Protein AF-A0A661VVU2-F1 (afdb_monomer_lite)

Radius of gyration: 13.38 Å; chains: 1; bounding box: 33×25×42 Å

Sequence (68 aa):
MLGIGVDEFGFYTASDEEMTPVESGVPGVFLAGVGLGPQDIPETVAQASGAAAKVLALFEAAKSMNKD

pLDDT: mean 93.44, std 7.26, range [59.31, 98.25]

Structure (mmCIF, N/CA/C/O backbone):
data_AF-A0A661VVU2-F1
#
_entry.id   AF-A0A661VVU2-F1
#
loop_
_atom_site.group_PDB
_atom_site.id
_atom_site.type_symbol
_atom_site.label_atom_id
_atom_site.label_alt_id
_atom_site.label_comp_id
_atom_site.label_asym_id
_atom_site.label_entity_id
_atom_site.label_seq_id
_atom_site.pdbx_PDB_ins_code
_atom_site.Cartn_x
_atom_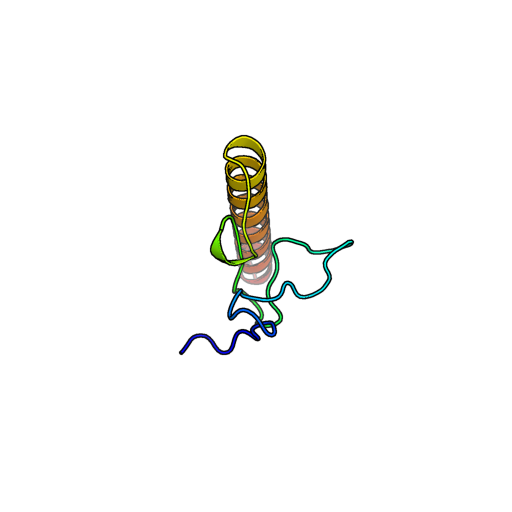site.Cartn_y
_atom_site.Cartn_z
_atom_site.occupancy
_atom_site.B_iso_or_equiv
_atom_site.auth_seq_id
_atom_site.auth_comp_id
_atom_site.auth_asym_id
_atom_site.auth_atom_id
_atom_site.pdbx_PDB_model_num
ATOM 1 N N . MET A 1 1 ? -9.326 -16.449 -2.845 1.00 68.75 1 MET A N 1
ATOM 2 C CA . MET A 1 1 ? -8.498 -15.283 -3.241 1.00 68.75 1 MET A CA 1
ATOM 3 C C . MET A 1 1 ? -9.207 -14.009 -2.792 1.00 68.75 1 MET A C 1
ATOM 5 O O . MET A 1 1 ? -10.398 -14.089 -2.526 1.00 68.75 1 MET A O 1
ATOM 9 N N . LEU A 1 2 ? -8.500 -12.879 -2.672 1.00 84.81 2 LEU A N 1
ATOM 10 C CA . LEU A 1 2 ? -8.969 -11.647 -2.003 1.00 84.81 2 LEU A CA 1
ATOM 11 C C . LEU A 1 2 ? -10.071 -10.853 -2.743 1.00 84.81 2 LEU A C 1
ATOM 13 O O . LEU A 1 2 ? -10.538 -9.857 -2.211 1.00 84.81 2 LEU A O 1
ATOM 17 N N . GLY A 1 3 ? -10.502 -11.281 -3.937 1.00 91.38 3 GLY A N 1
ATOM 18 C CA . GLY A 1 3 ? -11.606 -10.648 -4.680 1.00 91.38 3 GLY A CA 1
ATOM 19 C C . GLY A 1 3 ? -11.254 -9.334 -5.390 1.00 91.38 3 GLY A C 1
ATOM 20 O O . GLY A 1 3 ? -12.156 -8.599 -5.772 1.00 91.38 3 GLY A O 1
ATOM 21 N N . ILE A 1 4 ? -9.965 -9.036 -5.553 1.00 93.75 4 ILE A N 1
ATOM 22 C CA . ILE A 1 4 ? -9.458 -7.795 -6.153 1.00 93.75 4 ILE A CA 1
ATOM 23 C C . ILE A 1 4 ? -9.391 -7.951 -7.680 1.00 93.75 4 ILE A C 1
ATOM 25 O O . ILE A 1 4 ? -8.971 -9.004 -8.167 1.00 93.75 4 ILE A O 1
ATOM 29 N N . GLY A 1 5 ? -9.800 -6.915 -8.418 1.00 92.38 5 GLY A N 1
ATOM 30 C CA . GLY A 1 5 ? -9.653 -6.845 -9.874 1.00 92.38 5 GLY A CA 1
ATOM 31 C C . GLY A 1 5 ? -8.191 -6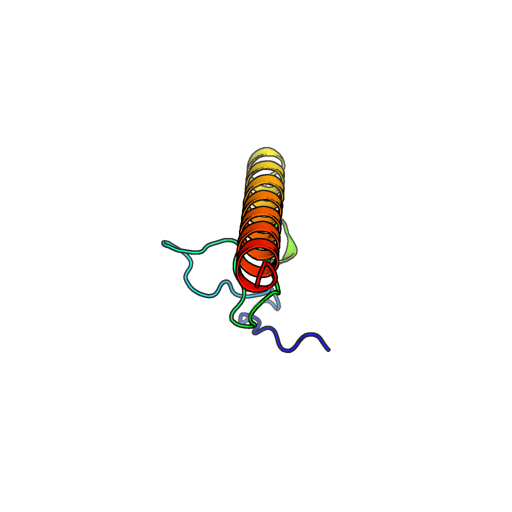.722 -10.302 1.00 92.38 5 GLY A C 1
ATOM 32 O O . GLY A 1 5 ? -7.355 -6.226 -9.543 1.00 92.38 5 GLY A O 1
ATOM 33 N N . VAL A 1 6 ? -7.892 -7.193 -11.511 1.00 94.94 6 VAL A N 1
ATOM 34 C CA . VAL A 1 6 ? -6.577 -7.035 -12.135 1.00 94.94 6 VAL A CA 1
ATOM 35 C C . VAL A 1 6 ? -6.712 -6.431 -13.525 1.00 94.94 6 VAL A C 1
ATOM 37 O O . VAL A 1 6 ? -7.739 -6.622 -14.181 1.00 94.94 6 VAL A O 1
ATOM 40 N N . ASP A 1 7 ? -5.687 -5.705 -13.952 1.00 94.19 7 ASP A N 1
ATOM 41 C CA . ASP A 1 7 ? -5.580 -5.163 -15.302 1.00 94.19 7 ASP A CA 1
ATOM 42 C C . ASP A 1 7 ? -5.168 -6.240 -16.329 1.00 94.19 7 ASP A C 1
ATOM 44 O O . ASP A 1 7 ? -5.043 -7.431 -16.020 1.00 94.19 7 ASP A O 1
ATOM 48 N N . GLU A 1 8 ? -4.955 -5.827 -17.581 1.00 96.88 8 GLU A N 1
ATOM 49 C CA . GLU A 1 8 ? -4.529 -6.721 -18.668 1.00 96.88 8 GLU A CA 1
ATOM 50 C C . GLU A 1 8 ? -3.122 -7.319 -18.475 1.00 96.88 8 GLU A C 1
ATOM 52 O O . GLU A 1 8 ? -2.792 -8.337 -19.088 1.00 96.88 8 GLU A O 1
ATOM 57 N N . PHE A 1 9 ? -2.306 -6.720 -17.606 1.00 95.75 9 PHE A N 1
ATOM 58 C CA . PHE A 1 9 ? -0.947 -7.150 -17.284 1.00 95.75 9 PHE A CA 1
ATOM 59 C C . PHE A 1 9 ? -0.879 -7.984 -15.993 1.00 95.75 9 PHE A C 1
ATOM 61 O O . PHE A 1 9 ? 0.170 -8.553 -15.682 1.00 95.75 9 PHE A O 1
ATOM 68 N N . GLY A 1 10 ? -1.995 -8.112 -15.270 1.00 94.88 10 GLY A N 1
ATOM 69 C CA . GLY A 1 10 ? -2.112 -8.875 -14.032 1.00 94.88 10 GLY A CA 1
ATOM 70 C C . GLY A 1 10 ? -1.772 -8.092 -12.761 1.00 94.88 10 GLY A C 1
ATOM 71 O O . GLY A 1 10 ? -1.620 -8.716 -11.708 1.00 94.88 10 GLY A O 1
ATOM 72 N N . PHE A 1 11 ? -1.656 -6.764 -12.827 1.00 96.38 11 PHE A N 1
ATOM 73 C CA . PHE A 1 11 ? -1.521 -5.909 -11.646 1.00 96.38 11 PHE A CA 1
ATOM 74 C C . PHE A 1 11 ? -2.884 -5.634 -11.023 1.00 96.38 11 PHE A C 1
ATOM 76 O O . PHE A 1 11 ? -3.897 -5.596 -11.714 1.00 96.38 11 PHE A O 1
ATOM 83 N N . TYR A 1 12 ? -2.926 -5.451 -9.706 1.00 96.00 12 TYR A N 1
ATOM 84 C CA . TYR A 1 12 ? -4.150 -5.076 -9.011 1.00 96.00 12 TYR A CA 1
ATOM 85 C C . TYR A 1 12 ? -4.596 -3.678 -9.424 1.00 96.00 12 TYR A C 1
ATOM 87 O O . TYR A 1 12 ? -3.777 -2.777 -9.558 1.00 96.00 12 TYR A O 1
ATOM 95 N N . THR A 1 13 ? -5.904 -3.482 -9.547 1.00 94.69 13 THR A N 1
ATOM 96 C CA . THR A 1 13 ? -6.483 -2.174 -9.866 1.00 94.69 13 THR A CA 1
ATOM 97 C C . THR A 1 13 ? -6.955 -1.463 -8.601 1.00 94.69 13 THR A C 1
ATOM 99 O O . THR A 1 13 ? -7.690 -2.050 -7.794 1.00 94.69 13 THR A O 1
ATOM 102 N N . ALA A 1 14 ? -6.579 -0.193 -8.451 1.00 94.56 14 ALA A N 1
ATOM 103 C CA . ALA A 1 14 ? -7.163 0.684 -7.441 1.00 94.56 14 ALA A CA 1
ATOM 104 C C . ALA A 1 14 ? -8.668 0.898 -7.694 1.00 94.56 14 ALA A C 1
ATOM 106 O O . ALA A 1 14 ? -9.171 0.640 -8.788 1.00 94.56 14 ALA A O 1
ATOM 107 N N . SER A 1 15 ? -9.404 1.355 -6.680 1.00 94.12 15 SER A N 1
ATOM 108 C CA . SER A 1 15 ? -10.822 1.708 -6.831 1.00 94.12 15 SER A CA 1
ATOM 109 C C . SER A 1 15 ? -11.033 2.928 -7.727 1.00 94.12 15 SER A C 1
ATOM 111 O O . SER A 1 15 ? -11.993 2.954 -8.489 1.00 94.12 15 SER A O 1
ATOM 113 N N . ASP A 1 16 ? -10.147 3.917 -7.617 1.00 93.12 16 ASP A N 1
ATOM 114 C CA . ASP A 1 16 ? -10.086 5.121 -8.451 1.00 93.12 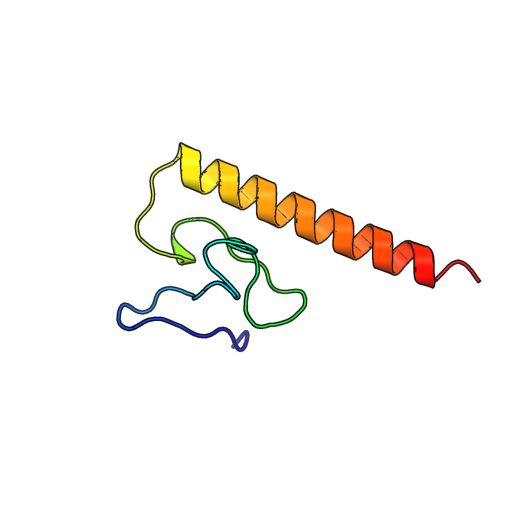16 ASP A CA 1
ATOM 115 C C . ASP A 1 16 ? -8.651 5.657 -8.380 1.00 93.12 16 ASP A C 1
ATOM 117 O O . ASP A 1 16 ? -8.140 5.879 -7.276 1.00 93.12 16 ASP A O 1
ATOM 121 N N . GLU A 1 17 ? -7.989 5.788 -9.529 1.00 88.12 17 GLU A N 1
ATOM 122 C CA . GLU A 1 17 ? -6.556 6.097 -9.610 1.00 88.12 17 GLU A CA 1
ATOM 123 C C . GLU A 1 17 ? -6.237 7.519 -9.130 1.00 88.12 17 GLU A C 1
ATOM 125 O O . GLU A 1 17 ? -5.205 7.728 -8.491 1.00 88.12 17 GLU A O 1
ATOM 130 N N . GLU A 1 18 ? -7.120 8.494 -9.365 1.00 91.56 18 GLU A N 1
ATOM 131 C CA . GLU A 1 18 ? -6.877 9.880 -8.967 1.00 91.56 18 GLU A CA 1
ATOM 132 C C . GLU A 1 18 ? -7.265 10.174 -7.511 1.00 91.56 18 GLU A C 1
ATOM 134 O O . GLU A 1 18 ? -6.553 10.894 -6.806 1.00 91.56 18 GLU A O 1
ATOM 139 N N . MET A 1 19 ? -8.393 9.639 -7.042 1.00 93.06 19 MET A N 1
ATOM 140 C CA . MET A 1 19 ? -8.952 9.959 -5.724 1.00 93.06 19 MET A CA 1
ATOM 141 C C . MET A 1 19 ? -8.527 8.976 -4.636 1.00 93.06 19 MET A C 1
ATOM 143 O O . MET A 1 19 ? -8.371 9.362 -3.472 1.00 93.06 19 MET A O 1
ATOM 147 N N . THR A 1 20 ? -8.367 7.698 -4.979 1.00 92.69 20 THR A N 1
ATOM 148 C CA . THR A 1 20 ? -8.145 6.615 -4.006 1.00 92.69 20 THR A CA 1
ATOM 149 C C . THR A 1 20 ? -7.082 5.611 -4.475 1.00 92.69 20 THR A C 1
ATOM 151 O O . THR A 1 20 ? -7.334 4.407 -4.494 1.00 92.69 20 THR A O 1
ATOM 154 N N . PRO A 1 21 ? -5.853 6.065 -4.787 1.00 94.31 21 PRO A N 1
ATOM 155 C CA . PRO A 1 21 ? -4.832 5.246 -5.456 1.00 94.31 21 PRO A CA 1
ATOM 156 C C . PRO A 1 21 ? -4.334 4.036 -4.647 1.00 94.31 21 PRO A C 1
ATOM 158 O O . PRO A 1 21 ? -3.655 3.166 -5.182 1.00 94.31 21 PRO A O 1
ATOM 161 N N . VAL A 1 22 ? -4.630 3.981 -3.346 1.00 96.75 22 VAL A N 1
ATOM 162 C CA . VAL A 1 22 ? -4.199 2.911 -2.426 1.00 96.75 22 VAL A CA 1
ATOM 163 C C . VAL A 1 22 ? -5.362 2.052 -1.927 1.00 96.75 22 VAL A C 1
ATOM 165 O O . VAL A 1 22 ? -5.167 1.169 -1.092 1.00 96.75 22 VAL A O 1
ATOM 168 N N . GLU A 1 23 ? -6.586 2.314 -2.382 1.00 96.56 23 GLU A N 1
ATOM 169 C CA . GLU A 1 23 ? -7.770 1.540 -2.007 1.00 96.56 23 GLU A CA 1
ATOM 170 C C . GLU A 1 23 ? -8.093 0.553 -3.126 1.00 96.56 23 GLU A C 1
ATOM 172 O O . GLU A 1 23 ? -7.969 0.873 -4.305 1.00 96.56 23 GLU A O 1
ATOM 177 N N . SER A 1 24 ? -8.468 -0.674 -2.770 1.00 96.12 24 SER A N 1
ATOM 178 C CA . SER A 1 24 ? -8.986 -1.625 -3.753 1.00 96.12 24 SER A CA 1
ATOM 179 C C . SER A 1 24 ? -10.505 -1.497 -3.873 1.00 96.12 24 SER A C 1
ATOM 181 O O . SER A 1 24 ? -11.168 -0.952 -2.992 1.00 96.12 24 SER A O 1
ATOM 183 N N . GLY A 1 25 ? -11.089 -2.108 -4.906 1.00 94.38 25 GLY A N 1
ATOM 184 C CA . GLY A 1 25 ? -12.548 -2.260 -5.001 1.00 94.38 25 GLY A CA 1
ATOM 185 C C . GLY A 1 25 ? -13.178 -3.134 -3.901 1.00 94.38 25 GLY A C 1
ATOM 186 O O . GLY A 1 25 ? -14.401 -3.244 -3.836 1.00 94.38 25 GLY A O 1
ATOM 187 N N . VAL A 1 26 ? -12.373 -3.768 -3.039 1.00 95.25 26 VAL A N 1
ATOM 188 C CA . VAL A 1 26 ? -12.839 -4.590 -1.918 1.00 95.25 26 VAL A CA 1
ATOM 189 C C . VAL A 1 26 ? -12.706 -3.796 -0.611 1.00 95.25 26 VAL A C 1
ATOM 191 O O . VAL A 1 26 ? -11.587 -3.464 -0.208 1.00 95.25 26 VAL A O 1
ATOM 194 N N . PRO A 1 27 ? -13.815 -3.522 0.105 1.00 93.44 27 PRO A N 1
ATOM 195 C CA . PRO A 1 27 ? -13.769 -2.793 1.368 1.00 93.44 27 PRO A CA 1
ATOM 196 C C . PRO A 1 27 ? -12.824 -3.436 2.390 1.00 93.44 27 PRO A C 1
ATOM 198 O O . PRO A 1 27 ? -12.886 -4.638 2.646 1.00 93.44 27 PRO A O 1
ATOM 201 N N . GLY A 1 28 ? -11.961 -2.617 2.994 1.00 93.50 28 GLY A N 1
ATOM 202 C CA . GLY A 1 28 ? -10.973 -3.064 3.982 1.00 93.50 28 GLY A CA 1
ATOM 203 C C . GLY A 1 28 ? -9.703 -3.685 3.390 1.00 93.50 28 GLY A C 1
ATOM 204 O O . GLY A 1 28 ? -8.822 -4.083 4.151 1.00 93.50 28 GLY A O 1
ATOM 205 N N . VAL A 1 29 ? -9.579 -3.747 2.061 1.00 96.06 29 VAL A N 1
ATOM 206 C CA . VAL A 1 29 ? -8.370 -4.199 1.368 1.00 96.06 29 VAL A CA 1
ATOM 207 C C . VAL A 1 29 ? -7.708 -3.010 0.674 1.00 96.06 29 VAL A C 1
ATOM 209 O O . VAL A 1 29 ? -8.327 -2.315 -0.133 1.00 96.06 29 VAL A O 1
ATOM 212 N N . PHE A 1 30 ? -6.432 -2.800 0.988 1.00 97.00 30 PHE A N 1
ATOM 213 C CA . PHE A 1 30 ? -5.622 -1.682 0.508 1.00 97.00 30 PHE A CA 1
ATOM 214 C C . PHE A 1 30 ? -4.429 -2.197 -0.297 1.00 97.00 30 PHE A C 1
ATOM 216 O O . PHE A 1 30 ? -3.958 -3.316 -0.080 1.00 97.00 30 PHE A O 1
ATOM 223 N N . LEU A 1 31 ? -3.954 -1.375 -1.225 1.00 97.00 31 LEU A N 1
ATOM 224 C CA . LEU A 1 31 ? -2.915 -1.693 -2.196 1.00 97.00 31 LEU A CA 1
ATOM 225 C C . LEU A 1 31 ? -1.717 -0.761 -1.999 1.00 97.00 31 LEU A C 1
ATOM 227 O O . LEU A 1 31 ? -1.873 0.392 -1.601 1.00 97.00 31 LEU A O 1
ATOM 231 N N . ALA A 1 32 ? -0.517 -1.266 -2.272 1.00 97.12 32 ALA A N 1
ATOM 232 C CA . ALA A 1 32 ? 0.700 -0.468 -2.263 1.00 97.12 32 ALA A CA 1
ATOM 233 C C . ALA A 1 32 ? 1.803 -1.129 -3.090 1.00 97.12 32 ALA A C 1
ATOM 235 O O . ALA A 1 32 ? 1.938 -2.358 -3.099 1.00 97.12 32 ALA A O 1
ATOM 236 N N . GLY A 1 33 ? 2.645 -0.298 -3.697 1.00 96.94 33 GLY A N 1
ATOM 237 C CA . GLY A 1 33 ? 3.861 -0.730 -4.359 1.00 96.94 33 GLY A CA 1
ATOM 238 C C . GLY A 1 33 ? 3.599 -1.456 -5.670 1.00 96.94 33 GLY A C 1
ATOM 239 O O . GLY A 1 33 ? 2.548 -1.336 -6.296 1.00 96.94 33 GLY A O 1
ATOM 240 N N . VAL A 1 34 ? 4.549 -2.322 -6.023 1.00 96.69 34 VAL A N 1
ATOM 241 C CA . VAL A 1 34 ? 4.603 -3.009 -7.323 1.00 96.69 34 VAL A CA 1
ATOM 242 C C . VAL A 1 34 ? 3.438 -3.959 -7.627 1.00 96.69 34 VAL A C 1
ATOM 244 O O . VAL A 1 34 ? 3.356 -4.505 -8.722 1.00 96.69 34 VAL A O 1
ATOM 247 N N . GLY A 1 35 ? 2.528 -4.171 -6.673 1.00 93.94 35 GLY A N 1
ATOM 248 C CA . GLY A 1 35 ? 1.263 -4.853 -6.932 1.00 93.94 35 GLY A CA 1
ATOM 249 C C . GLY A 1 35 ? 0.318 -4.056 -7.838 1.00 93.94 35 GLY A C 1
ATOM 250 O O . GLY A 1 35 ? -0.546 -4.674 -8.445 1.00 93.94 35 GLY A O 1
ATOM 251 N N . LEU A 1 36 ? 0.490 -2.731 -7.934 1.00 94.44 36 LEU A N 1
ATOM 252 C CA . LEU A 1 36 ? -0.289 -1.810 -8.778 1.00 94.44 36 LEU A CA 1
ATOM 253 C C . LEU A 1 36 ? 0.345 -1.564 -10.160 1.00 94.44 36 LEU A C 1
ATOM 255 O O . LEU A 1 36 ? -0.263 -0.921 -11.007 1.00 94.44 36 LEU A O 1
ATOM 259 N N . GLY A 1 37 ? 1.570 -2.040 -10.386 1.00 95.44 37 GLY A N 1
ATOM 260 C CA . GLY A 1 37 ? 2.330 -1.780 -11.608 1.00 95.44 37 GLY A CA 1
ATOM 261 C C . GLY A 1 37 ? 3.817 -1.545 -11.333 1.00 95.44 37 GLY A C 1
ATOM 262 O O . GLY A 1 37 ? 4.230 -1.445 -10.177 1.00 95.44 37 GLY A O 1
ATOM 263 N N . PRO A 1 38 ? 4.667 -1.462 -12.369 1.00 96.31 38 PRO A N 1
ATOM 264 C CA . PRO A 1 38 ? 6.076 -1.113 -12.208 1.00 96.31 38 PRO A CA 1
ATOM 265 C C . PRO A 1 38 ? 6.238 0.277 -11.584 1.00 96.31 38 PRO A C 1
ATOM 267 O O . PRO A 1 38 ? 5.667 1.246 -12.074 1.00 96.31 38 PRO A O 1
ATOM 270 N N . GLN A 1 39 ? 7.046 0.376 -10.531 1.00 94.94 39 GLN A N 1
ATOM 271 C CA . GLN A 1 39 ? 7.144 1.585 -9.717 1.00 94.94 39 GLN A CA 1
ATOM 272 C C . GLN A 1 39 ? 8.554 1.755 -9.136 1.00 94.94 39 GLN A C 1
ATOM 274 O O . GLN A 1 39 ? 9.290 0.774 -8.986 1.00 94.94 39 GLN A O 1
ATOM 279 N N . ASP A 1 40 ? 8.937 2.988 -8.796 1.00 97.31 40 ASP A N 1
ATOM 280 C CA . ASP A 1 40 ? 10.189 3.265 -8.095 1.00 97.31 40 ASP A CA 1
ATOM 281 C C . ASP A 1 40 ? 10.065 3.121 -6.562 1.00 97.31 40 ASP A C 1
ATOM 283 O O . ASP A 1 40 ? 8.986 2.911 -5.994 1.00 97.31 40 ASP A O 1
ATOM 287 N N . ILE A 1 41 ? 11.212 3.168 -5.875 1.00 98.06 41 ILE A N 1
ATOM 288 C CA . ILE A 1 41 ? 11.272 2.978 -4.420 1.00 98.06 41 ILE A CA 1
ATOM 289 C C . ILE A 1 41 ? 10.548 4.108 -3.668 1.00 98.06 41 ILE A C 1
ATOM 291 O O . ILE A 1 41 ? 9.731 3.784 -2.803 1.00 98.06 41 ILE A O 1
ATOM 295 N N . PRO A 1 42 ? 10.821 5.404 -3.927 1.00 97.94 42 PRO A N 1
ATOM 296 C CA . PRO A 1 42 ? 10.138 6.485 -3.219 1.00 97.94 42 PRO A CA 1
ATOM 297 C C . PRO A 1 42 ? 8.617 6.410 -3.323 1.00 97.94 42 PRO A C 1
ATOM 299 O O . PRO A 1 42 ? 7.924 6.571 -2.318 1.00 97.94 42 PRO A O 1
ATOM 302 N N . GLU A 1 43 ? 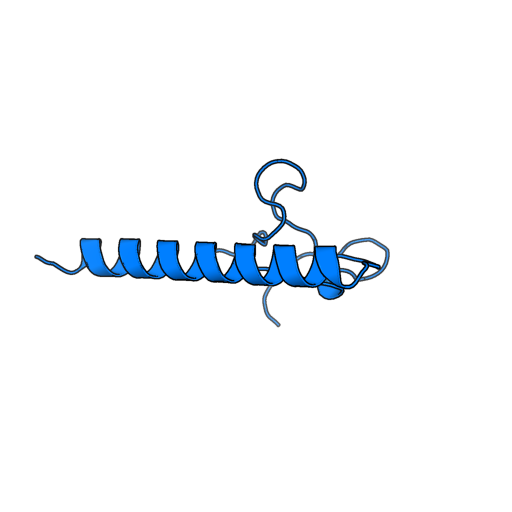8.100 6.124 -4.512 1.00 95.25 43 GLU A N 1
ATOM 303 C CA . GLU A 1 43 ? 6.668 6.066 -4.761 1.00 95.25 43 GLU A CA 1
ATOM 304 C C . GLU A 1 43 ? 6.041 4.833 -4.084 1.00 95.25 43 GLU A C 1
ATOM 306 O O . GLU A 1 43 ? 5.020 4.954 -3.401 1.00 95.25 43 GLU A O 1
ATOM 311 N N . THR A 1 44 ? 6.728 3.682 -4.114 1.00 97.62 44 THR A N 1
ATOM 312 C CA . THR A 1 44 ? 6.329 2.479 -3.358 1.00 97.62 44 THR A CA 1
ATOM 313 C C . THR A 1 44 ? 6.217 2.771 -1.857 1.00 97.62 44 THR A C 1
ATOM 315 O O . THR A 1 44 ? 5.247 2.381 -1.201 1.00 97.62 44 THR A O 1
ATOM 318 N N . VAL A 1 45 ? 7.202 3.473 -1.285 1.00 98.19 45 VAL A N 1
ATOM 319 C CA . VAL A 1 45 ? 7.217 3.824 0.146 1.00 98.19 45 VAL A CA 1
ATOM 320 C C . VAL A 1 45 ? 6.108 4.825 0.484 1.00 98.19 45 VAL A C 1
ATOM 322 O O . VAL A 1 45 ? 5.467 4.707 1.536 1.00 98.19 45 VAL A O 1
ATOM 325 N N . ALA A 1 46 ? 5.846 5.787 -0.402 1.00 96.81 46 ALA A N 1
ATOM 326 C CA . ALA A 1 46 ? 4.758 6.742 -0.240 1.00 96.81 46 ALA A CA 1
ATOM 327 C C . ALA A 1 46 ? 3.392 6.036 -0.228 1.00 96.81 46 ALA A C 1
ATOM 329 O O . ALA A 1 46 ? 2.594 6.267 0.683 1.00 96.81 46 ALA A O 1
ATOM 330 N N . GLN A 1 47 ? 3.150 5.113 -1.163 1.00 97.12 47 GLN A N 1
ATOM 331 C CA . GLN A 1 47 ? 1.913 4.331 -1.203 1.00 97.12 47 GLN A CA 1
ATOM 332 C C . GLN A 1 47 ? 1.757 3.419 0.015 1.00 97.12 47 GLN A C 1
ATOM 334 O O . GLN A 1 47 ? 0.680 3.382 0.605 1.00 97.12 47 GLN A O 1
ATOM 339 N N . ALA A 1 48 ? 2.823 2.741 0.454 1.00 97.94 48 ALA A N 1
ATOM 340 C CA . ALA A 1 48 ? 2.782 1.917 1.664 1.00 97.94 48 ALA A CA 1
ATOM 341 C C . ALA A 1 48 ? 2.385 2.743 2.901 1.00 97.94 48 ALA A C 1
ATOM 343 O O . ALA A 1 48 ? 1.570 2.306 3.718 1.00 97.94 48 ALA A O 1
ATOM 344 N N . SER A 1 49 ? 2.909 3.967 3.004 1.00 98.12 49 SER A N 1
ATOM 345 C CA . SER A 1 49 ? 2.558 4.904 4.075 1.00 98.12 49 SER A CA 1
ATOM 346 C C . SER A 1 49 ? 1.098 5.364 3.975 1.00 98.12 49 SER A C 1
ATOM 348 O O . SER A 1 49 ? 0.392 5.402 4.983 1.00 98.12 49 SER A O 1
ATOM 350 N N . GLY A 1 50 ? 0.622 5.667 2.763 1.00 96.94 50 GLY A N 1
ATOM 351 C CA . GLY A 1 50 ? -0.771 6.035 2.502 1.00 96.94 50 GLY A CA 1
ATOM 352 C C . GLY A 1 50 ? -1.758 4.916 2.844 1.00 96.94 50 GLY A C 1
ATOM 353 O O . GLY A 1 50 ? -2.741 5.156 3.547 1.00 96.94 50 GLY A O 1
ATOM 354 N N . ALA A 1 51 ? -1.467 3.682 2.426 1.00 97.88 51 ALA A N 1
ATOM 355 C CA . ALA A 1 51 ? -2.262 2.502 2.754 1.00 97.88 51 ALA A CA 1
ATOM 356 C C . ALA A 1 51 ? -2.331 2.277 4.274 1.00 97.88 51 ALA A C 1
ATOM 358 O O . ALA A 1 51 ? -3.415 2.090 4.827 1.00 97.88 51 ALA A O 1
ATOM 359 N N . ALA A 1 52 ? -1.196 2.379 4.978 1.00 98.25 52 ALA A N 1
ATOM 360 C CA . ALA A 1 52 ? -1.161 2.267 6.435 1.00 98.25 52 ALA A CA 1
ATOM 361 C C . ALA A 1 52 ? -2.014 3.350 7.120 1.00 98.25 52 ALA A C 1
ATOM 363 O O . ALA A 1 52 ? -2.786 3.045 8.029 1.00 98.25 52 ALA A O 1
ATOM 364 N N . ALA A 1 53 ? -1.934 4.603 6.660 1.00 97.94 53 ALA A N 1
ATOM 365 C CA . ALA A 1 53 ? -2.746 5.694 7.193 1.00 97.94 53 ALA A CA 1
ATOM 366 C C . ALA A 1 53 ? -4.254 5.443 7.011 1.00 97.94 53 ALA A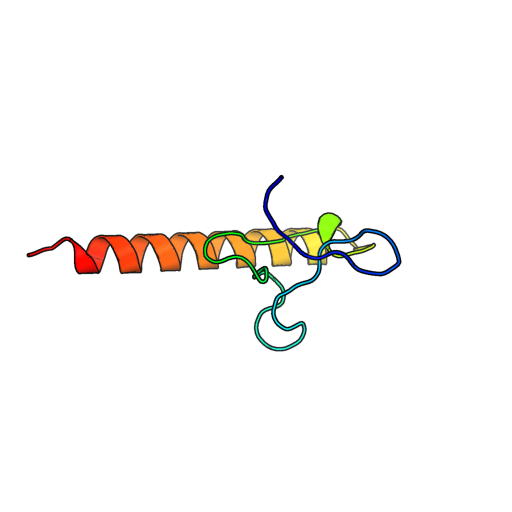 C 1
ATOM 368 O O . ALA A 1 53 ? -5.036 5.689 7.931 1.00 97.94 53 ALA A O 1
ATOM 369 N N . LYS A 1 54 ? -4.669 4.900 5.860 1.00 96.94 54 LYS A N 1
ATOM 370 C CA . LYS A 1 54 ? -6.069 4.536 5.593 1.00 96.94 54 LYS A CA 1
ATOM 371 C C . LYS A 1 54 ? -6.563 3.408 6.498 1.00 96.94 54 LYS A C 1
ATOM 373 O O . LYS A 1 54 ? -7.662 3.507 7.042 1.00 96.94 54 LYS A O 1
ATOM 378 N N . VAL A 1 55 ? -5.741 2.384 6.729 1.00 97.62 55 VAL A N 1
ATOM 379 C CA . VAL A 1 55 ? -6.058 1.298 7.673 1.00 97.62 55 VAL A CA 1
ATOM 380 C C . VAL A 1 55 ? -6.219 1.834 9.097 1.00 97.62 55 VAL A C 1
ATOM 382 O O . VAL A 1 55 ? -7.170 1.476 9.789 1.00 97.62 55 VAL A O 1
ATOM 385 N N . LEU A 1 56 ? -5.332 2.730 9.536 1.00 97.81 56 LEU A N 1
ATOM 386 C CA . LEU A 1 56 ? -5.446 3.355 10.856 1.00 97.81 56 LEU A CA 1
ATOM 387 C C . LEU A 1 56 ? -6.736 4.177 10.984 1.00 97.81 56 LEU A C 1
ATOM 389 O O . LEU A 1 56 ? -7.432 4.062 11.991 1.00 97.81 56 LEU A O 1
ATOM 393 N N . ALA A 1 57 ? -7.095 4.949 9.955 1.00 96.25 57 ALA A N 1
ATOM 394 C CA . ALA A 1 57 ? -8.350 5.699 9.932 1.00 96.25 57 ALA A CA 1
ATOM 395 C C . ALA A 1 57 ? -9.581 4.776 10.002 1.00 96.25 57 ALA A C 1
ATOM 397 O O . ALA A 1 57 ? -10.522 5.064 10.742 1.00 96.25 57 ALA A O 1
ATOM 398 N N . LEU A 1 58 ? -9.553 3.643 9.291 1.00 96.00 58 LEU A N 1
ATOM 399 C CA . LEU A 1 58 ? -10.599 2.619 9.357 1.00 96.00 58 LEU A CA 1
ATOM 400 C C . LEU A 1 58 ? -10.755 2.060 10.780 1.00 96.00 58 LEU A C 1
ATOM 402 O O . LEU A 1 58 ? -11.875 1.921 11.272 1.00 96.00 58 LEU A O 1
ATOM 406 N N . PHE A 1 59 ? -9.647 1.760 11.460 1.00 96.06 59 PHE A N 1
ATOM 407 C CA . PHE A 1 59 ? -9.678 1.230 12.825 1.00 96.06 59 PHE A CA 1
ATOM 408 C C . PHE A 1 59 ? -10.163 2.252 13.854 1.00 96.06 59 PHE A C 1
ATOM 410 O O . PHE A 1 59 ? -10.934 1.894 14.745 1.00 96.06 59 PHE A O 1
ATOM 417 N N . GLU A 1 60 ? -9.771 3.519 13.726 1.00 96.69 60 GLU A N 1
ATOM 418 C CA . GLU A 1 60 ? -10.277 4.578 14.604 1.00 96.69 60 GLU A CA 1
ATOM 419 C C . GLU A 1 60 ? -11.783 4.804 14.412 1.00 96.69 60 GLU A C 1
ATOM 421 O O .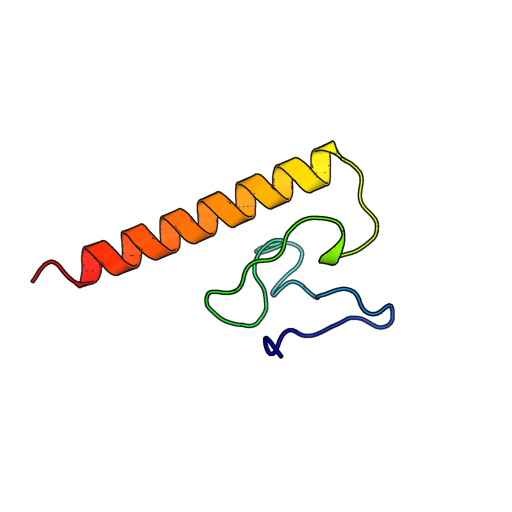 GLU A 1 60 ? -12.521 4.911 15.396 1.00 96.69 60 GLU A O 1
ATOM 426 N N . ALA A 1 61 ? -12.269 4.782 13.167 1.00 93.69 61 ALA A N 1
ATOM 427 C CA . ALA A 1 61 ? -13.700 4.840 12.885 1.00 93.69 61 ALA A CA 1
ATOM 428 C C . ALA A 1 61 ? -14.447 3.664 13.539 1.00 93.69 61 ALA A C 1
ATOM 430 O O . ALA A 1 61 ? -15.406 3.887 14.282 1.00 93.69 61 ALA A O 1
ATOM 431 N N . ALA A 1 62 ? -13.962 2.431 13.361 1.00 92.38 62 ALA A N 1
ATOM 432 C CA . ALA A 1 62 ? -14.558 1.240 13.971 1.00 92.38 62 ALA A CA 1
ATOM 433 C C . ALA A 1 62 ? -14.588 1.313 15.509 1.00 92.38 62 ALA A C 1
ATOM 435 O O . ALA A 1 62 ? -15.586 0.965 16.138 1.00 92.38 62 ALA A O 1
ATOM 436 N N . LYS A 1 63 ? -13.517 1.816 16.132 1.00 92.00 63 LYS A N 1
ATOM 437 C CA . LYS A 1 63 ? -13.442 2.007 17.585 1.00 92.00 63 LYS A CA 1
ATOM 438 C C . LYS A 1 63 ? -14.466 3.023 18.091 1.00 92.00 63 LYS A C 1
ATOM 440 O O . LYS A 1 63 ? -15.049 2.813 19.151 1.00 92.00 63 LYS A O 1
ATOM 445 N N . SER A 1 64 ? -14.681 4.116 17.357 1.00 90.00 64 SER A N 1
ATOM 446 C CA . SER A 1 64 ? -15.644 5.151 17.747 1.00 90.00 64 SER A CA 1
ATOM 447 C C . SER A 1 64 ? -17.100 4.665 17.729 1.00 90.00 64 SER A C 1
ATOM 449 O O . SER A 1 64 ? -17.886 5.117 18.555 1.00 90.00 64 SER A O 1
ATOM 451 N N . MET A 1 65 ? -17.437 3.708 16.856 1.00 81.38 65 MET A N 1
ATOM 452 C CA . MET A 1 65 ? -18.781 3.120 16.762 1.00 81.38 65 MET A CA 1
ATOM 453 C C . MET A 1 65 ? -19.108 2.152 17.909 1.00 81.38 65 MET A C 1
ATOM 455 O O . MET A 1 65 ? -20.276 1.901 18.174 1.00 81.38 65 MET A O 1
ATOM 459 N N . ASN A 1 66 ? -18.098 1.620 18.604 1.00 80.00 66 ASN A N 1
ATOM 460 C CA . ASN A 1 66 ? -18.268 0.633 19.678 1.00 80.00 66 ASN A CA 1
ATOM 461 C C . ASN A 1 66 ? -18.237 1.256 21.090 1.00 80.00 66 ASN A C 1
ATOM 463 O O . ASN A 1 66 ? -17.972 0.547 22.060 1.00 80.00 66 ASN A O 1
ATOM 467 N N . LYS A 1 67 ? -18.421 2.577 21.217 1.00 63.88 67 LYS A N 1
ATOM 468 C CA . LYS A 1 67 ? -18.295 3.313 22.491 1.00 63.88 67 LYS A CA 1
ATOM 469 C C . LYS A 1 67 ? -19.640 3.609 23.187 1.00 63.88 67 LYS A C 1
ATOM 471 O O . LYS A 1 67 ? -19.678 4.475 24.063 1.00 63.88 67 LYS A O 1
ATOM 476 N N . ASP A 1 68 ? -20.698 2.898 22.818 1.00 59.31 68 ASP A N 1
ATOM 477 C CA . ASP A 1 68 ? -21.982 2.872 23.539 1.00 59.31 68 ASP A CA 1
ATOM 478 C C . ASP A 1 68 ? -21.981 1.792 24.637 1.00 59.31 68 ASP A C 1
ATOM 480 O O . ASP A 1 68 ? -22.622 2.018 25.690 1.00 59.31 68 ASP A O 1
#

Foldseek 3Di:
DQPFDADPVGATAAPDCPPTVQHTPDPPDTHADCSRHDDDDVRRVVSVVVNVVVNVVVVVVVVVVPPD

Secondary structure (DSSP, 8-state):
-----B-TTSPBPEEETTTEEEEESSTT-B--GGGSSS--HHHHHHHHHHHHHHHHHHHHHHHHHT--